Protein AF-A0A101GTH9-F1 (afdb_monomer)

Mean predicted aligned error: 13.91 Å

Solvent-accessible surface area (backbone atoms only — not comparable to full-atom values): 8149 Å² total; per-residue (Å²): 111,67,71,57,52,54,49,37,47,75,72,64,30,37,68,50,91,36,59,70,71,58,79,49,45,68,61,52,28,64,78,66,70,52,57,88,94,59,82,85,85,64,52,64,62,80,44,78,58,93,68,83,78,82,79,74,80,82,89,56,97,59,62,81,72,75,66,72,90,54,90,51,95,62,100,81,57,85,60,86,79,88,79,80,88,82,84,85,76,58,71,67,63,52,46,53,55,50,51,54,50,38,44,77,73,69,50,70,81,93,74,89,70,90,78,83,82,130

pLDDT: mean 73.74, std 18.53, range [39.53, 97.44]

Radius of gyration: 20.22 Å; Cα contacts (8 Å, |Δi|>4): 69; chains: 1; bounding box: 48×47×41 Å

Organism: NCBI:txid2198

Foldseek 3Di:
DQVVCVVLVVVQKDKDWDPVVVVPVVVVCVVVVPDPPDDDPTDMDIGNDPDDDDDDDQPDPCVVVPWDWDDDPDLDDTDGDDDDDPPGDRVVVVVVSVVVVCVVSVDDPPDPDDDDDD

Sequence (118 aa):
MENLLLAATALGLGTCWMTGPLQDEQSLRTILDIPAEKEIVAVTPLEYPDEVPTVPARRDPDLDRKVRWVEWRDMTTVLGVNGSPRKTWNTATLLEHALKGAASAGAGPLGTGPGRRT

Structure (mmCIF, N/CA/C/O backbone):
data_AF-A0A101GTH9-F1
#
_entry.id   AF-A0A101GTH9-F1
#
loop_
_atom_site.group_PDB
_atom_site.id
_atom_site.type_symbol
_atom_site.label_atom_id
_atom_site.label_alt_id
_atom_site.label_comp_id
_atom_site.label_asym_id
_atom_site.label_entity_id
_atom_site.label_seq_id
_atom_site.pdbx_PDB_ins_code
_atom_site.Cartn_x
_atom_site.Cartn_y
_atom_site.Cartn_z
_atom_site.occupancy
_atom_site.B_iso_or_equiv
_atom_site.auth_seq_id
_atom_site.auth_comp_id
_atom_site.auth_asym_id
_atom_site.auth_atom_id
_atom_site.pdbx_PDB_model_num
ATOM 1 N N . MET A 1 1 ? 2.179 -5.666 2.623 1.00 81.38 1 MET A N 1
ATOM 2 C CA . MET A 1 1 ? 1.245 -4.823 1.844 1.00 81.38 1 MET A CA 1
ATOM 3 C C . MET A 1 1 ? 1.602 -4.748 0.366 1.00 81.38 1 MET A C 1
ATOM 5 O O . MET A 1 1 ? 0.697 -4.815 -0.441 1.00 81.38 1 MET A O 1
ATOM 9 N N . GLU A 1 2 ? 2.879 -4.625 -0.015 1.00 91.50 2 GLU A N 1
ATOM 10 C CA . GLU A 1 2 ? 3.255 -4.365 -1.416 1.00 91.50 2 GLU A CA 1
ATOM 11 C C . GLU A 1 2 ? 2.667 -5.351 -2.441 1.00 91.50 2 GLU A C 1
ATOM 13 O O . GLU A 1 2 ? 2.100 -4.918 -3.437 1.00 91.50 2 GLU A O 1
ATOM 18 N N . ASN A 1 3 ? 2.702 -6.659 -2.162 1.00 90.75 3 ASN A N 1
ATOM 19 C CA . ASN A 1 3 ? 2.105 -7.664 -3.049 1.00 90.75 3 ASN A CA 1
ATOM 20 C C . ASN A 1 3 ? 0.597 -7.453 -3.271 1.00 90.75 3 ASN A C 1
ATOM 22 O O . ASN A 1 3 ? 0.113 -7.713 -4.366 1.00 90.75 3 ASN A O 1
ATOM 26 N N . LEU A 1 4 ? -0.137 -6.962 -2.261 1.00 83.56 4 LEU A N 1
ATOM 27 C CA . LEU A 1 4 ? -1.562 -6.646 -2.404 1.00 83.56 4 LEU A CA 1
ATOM 28 C C . LEU A 1 4 ? -1.761 -5.462 -3.353 1.00 83.56 4 LEU A C 1
ATOM 30 O O . LEU A 1 4 ? -2.628 -5.523 -4.214 1.00 83.56 4 LEU A O 1
ATOM 34 N N . LEU A 1 5 ? -0.932 -4.421 -3.227 1.00 91.19 5 LEU A N 1
ATOM 35 C CA . LEU A 1 5 ? -0.996 -3.245 -4.096 1.00 91.19 5 LEU A CA 1
ATOM 36 C C . LEU A 1 5 ? -0.694 -3.621 -5.555 1.00 91.19 5 LEU A C 1
ATOM 38 O O . LEU A 1 5 ? -1.425 -3.229 -6.457 1.00 91.19 5 LEU A O 1
ATOM 42 N N . LEU A 1 6 ? 0.340 -4.442 -5.776 1.00 91.12 6 LEU A N 1
ATOM 43 C CA . LEU A 1 6 ? 0.691 -4.949 -7.107 1.00 91.12 6 LEU A CA 1
ATOM 44 C C . LEU A 1 6 ? -0.432 -5.807 -7.709 1.00 91.12 6 LEU A C 1
ATOM 46 O O . LEU A 1 6 ? -0.747 -5.658 -8.887 1.00 91.12 6 LEU A O 1
ATOM 50 N N . ALA A 1 7 ? -1.055 -6.674 -6.905 1.00 87.31 7 ALA A N 1
ATOM 51 C CA . ALA A 1 7 ? -2.182 -7.493 -7.344 1.00 87.31 7 ALA A CA 1
ATOM 52 C C . ALA A 1 7 ? -3.417 -6.642 -7.682 1.00 87.31 7 ALA A C 1
ATOM 54 O O . ALA A 1 7 ? -4.035 -6.862 -8.719 1.00 87.31 7 ALA A O 1
ATOM 55 N N . ALA A 1 8 ? -3.744 -5.646 -6.854 1.00 87.38 8 ALA A N 1
ATOM 56 C CA . ALA A 1 8 ? -4.828 -4.704 -7.114 1.00 87.38 8 ALA A CA 1
ATOM 57 C C . ALA A 1 8 ? -4.626 -3.978 -8.452 1.00 87.38 8 ALA A C 1
ATOM 59 O O . ALA A 1 8 ? -5.508 -4.015 -9.307 1.00 87.38 8 ALA A O 1
ATOM 60 N N . THR A 1 9 ? -3.433 -3.423 -8.688 1.00 91.88 9 THR A N 1
ATOM 61 C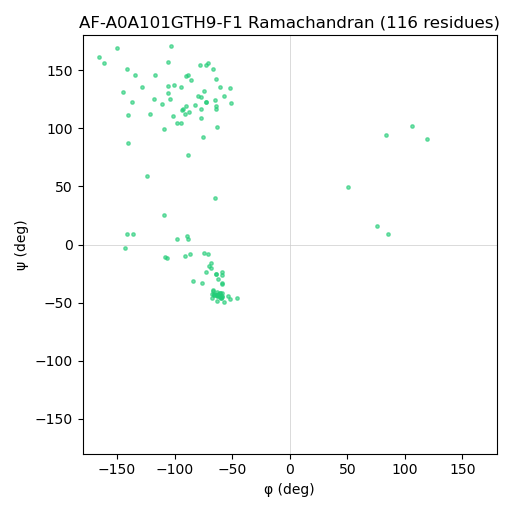 CA . THR A 1 9 ? -3.097 -2.783 -9.968 1.00 91.88 9 THR A CA 1
ATOM 62 C C . THR A 1 9 ? -3.217 -3.748 -11.151 1.00 91.88 9 THR A C 1
ATOM 64 O O . THR A 1 9 ? -3.754 -3.368 -12.188 1.00 91.88 9 THR A O 1
ATOM 67 N N . ALA A 1 10 ? -2.771 -5.002 -11.012 1.00 91.38 10 ALA A N 1
ATOM 68 C CA . ALA A 1 10 ? -2.890 -6.008 -12.073 1.00 91.38 10 ALA A CA 1
ATOM 69 C C . ALA A 1 10 ? -4.351 -6.357 -12.417 1.00 91.38 10 ALA A C 1
ATOM 71 O O . ALA A 1 10 ? -4.637 -6.758 -13.543 1.00 91.38 10 ALA A O 1
ATOM 72 N N . LEU A 1 11 ? -5.271 -6.179 -11.466 1.00 90.94 11 LEU A N 1
ATOM 73 C CA . LEU A 1 11 ? -6.715 -6.339 -11.651 1.00 90.94 11 LEU A CA 1
ATOM 74 C C . LEU A 1 11 ? -7.412 -5.048 -12.119 1.00 90.94 11 LEU A C 1
ATOM 76 O O . LEU A 1 11 ? -8.635 -5.028 -12.229 1.00 90.94 11 LEU A O 1
ATOM 80 N N . GLY A 1 12 ? -6.662 -3.974 -12.391 1.00 88.44 12 GLY A N 1
ATOM 81 C CA . GLY A 1 12 ? -7.215 -2.676 -12.786 1.00 88.44 12 GLY A CA 1
ATOM 82 C C . GLY A 1 12 ? -7.821 -1.872 -11.631 1.00 88.44 12 GLY A C 1
ATOM 83 O O . GLY A 1 12 ? -8.561 -0.924 -11.876 1.00 88.44 12 GLY A O 1
ATOM 84 N N . LEU A 1 13 ? -7.521 -2.240 -10.382 1.00 91.56 13 LEU A N 1
ATOM 85 C CA . LEU A 1 13 ? -7.977 -1.528 -9.191 1.00 91.56 13 LEU A CA 1
ATOM 86 C C . LEU A 1 13 ? -6.982 -0.438 -8.777 1.00 91.56 13 LEU A C 1
ATOM 88 O O . LEU A 1 13 ? -5.759 -0.596 -8.875 1.00 91.56 13 LEU A O 1
ATOM 92 N N . GLY A 1 14 ? -7.534 0.658 -8.266 1.00 89.94 14 GLY A N 1
ATOM 93 C CA . GLY A 1 14 ? -6.823 1.742 -7.610 1.00 89.94 14 GLY A CA 1
ATOM 94 C C . GLY A 1 14 ? -6.621 1.428 -6.132 1.00 89.94 14 GLY A C 1
ATOM 95 O O . GLY A 1 14 ? -7.475 0.828 -5.476 1.00 89.94 14 GLY A O 1
ATOM 96 N N . THR A 1 15 ? -5.457 1.801 -5.606 1.00 93.06 15 THR A N 1
ATOM 97 C CA . THR A 1 15 ? -5.125 1.595 -4.197 1.00 93.06 15 THR A CA 1
ATOM 98 C C . THR A 1 15 ? -3.968 2.496 -3.764 1.00 93.06 15 THR A C 1
ATOM 100 O O . THR A 1 15 ? -3.166 2.944 -4.585 1.00 93.06 15 THR A O 1
ATOM 103 N N . CYS A 1 16 ? -3.876 2.776 -2.464 1.00 89.44 16 CYS A 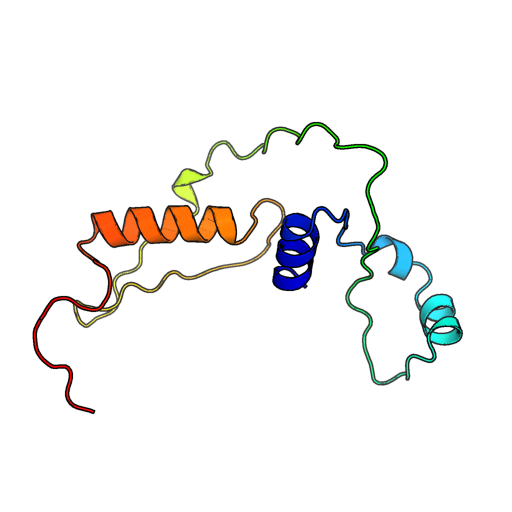N 1
ATOM 104 C CA . CYS A 1 16 ? -2.861 3.653 -1.886 1.00 89.44 16 CYS A CA 1
ATOM 105 C C . CYS A 1 16 ? -2.444 3.158 -0.497 1.00 89.44 16 CYS A C 1
ATOM 107 O O . CYS A 1 16 ? -3.296 2.878 0.343 1.00 89.44 16 CYS A O 1
ATOM 109 N N . TRP A 1 17 ? -1.142 3.054 -0.213 1.00 92.44 17 TRP A N 1
ATOM 110 C CA . TRP A 1 17 ? -0.689 2.861 1.170 1.00 92.44 17 TRP A CA 1
ATOM 111 C C . TRP A 1 17 ? -0.866 4.176 1.929 1.00 92.44 17 TRP A C 1
ATOM 113 O O . TRP A 1 17 ? -0.252 5.179 1.565 1.00 92.44 17 TRP A O 1
ATOM 123 N N . MET A 1 18 ? -1.623 4.164 3.027 1.00 89.75 18 MET A N 1
ATOM 124 C CA . MET A 1 18 ? -1.875 5.359 3.829 1.00 89.75 18 MET A CA 1
ATOM 125 C C . MET A 1 18 ? -1.569 5.130 5.307 1.00 89.75 18 MET A C 1
ATOM 127 O O . MET A 1 18 ? -1.980 4.137 5.905 1.00 89.75 18 MET A O 1
ATOM 131 N N . T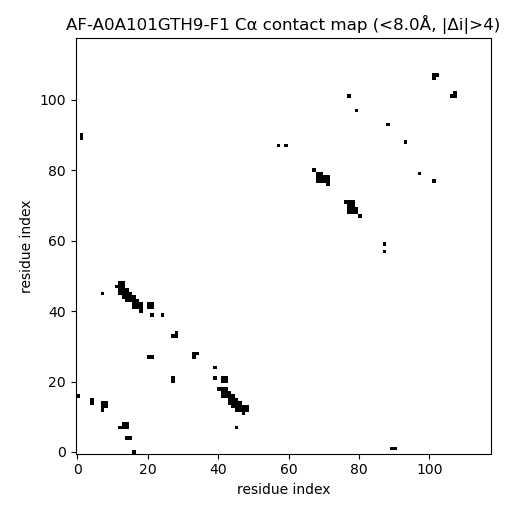HR A 1 19 ? -0.897 6.104 5.917 1.00 93.12 19 THR A N 1
ATOM 132 C CA . THR A 1 19 ? -0.799 6.250 7.380 1.00 93.12 19 THR A CA 1
ATOM 133 C C . THR A 1 19 ? -1.647 7.408 7.901 1.00 93.12 19 THR A C 1
ATOM 135 O O . THR A 1 19 ? -1.869 7.495 9.100 1.00 93.12 19 THR A O 1
ATOM 138 N N . GLY A 1 20 ? -2.162 8.276 7.019 1.00 93.31 20 GLY A N 1
ATOM 139 C CA . GLY A 1 20 ? -3.032 9.400 7.385 1.00 93.31 20 GLY A CA 1
ATOM 140 C C . GLY A 1 20 ? -4.235 8.999 8.250 1.00 93.31 20 GLY A C 1
ATOM 141 O O . GLY A 1 20 ? -4.422 9.607 9.298 1.00 93.31 20 GLY A O 1
ATOM 142 N N . PRO A 1 21 ? -4.993 7.936 7.909 1.00 92.00 21 PRO A N 1
ATOM 143 C CA . PRO A 1 21 ? -6.106 7.473 8.743 1.00 92.00 21 PRO A CA 1
ATOM 144 C C . PRO A 1 21 ? -5.712 7.072 10.172 1.00 92.00 21 PRO A C 1
ATOM 146 O O . PRO A 1 21 ? -6.545 7.130 11.069 1.00 92.00 21 PRO A O 1
ATOM 149 N N . LEU A 1 22 ? -4.447 6.707 10.412 1.00 92.94 22 LEU A N 1
ATOM 150 C CA . LEU A 1 22 ? -3.961 6.339 11.746 1.00 92.94 22 LEU A CA 1
ATOM 151 C C . LEU A 1 22 ? -3.857 7.542 12.695 1.00 92.94 22 LEU A C 1
ATOM 153 O O . LEU A 1 22 ? -3.647 7.355 13.888 1.00 92.94 22 LEU A O 1
ATOM 157 N N . GLN A 1 23 ? -4.033 8.774 12.201 1.00 96.62 23 GLN A N 1
ATOM 158 C CA . GLN A 1 23 ? -4.184 9.948 13.066 1.00 96.62 23 GLN A CA 1
ATOM 159 C C . GLN A 1 23 ? -5.379 9.816 14.025 1.00 96.62 23 GLN A C 1
ATOM 161 O O . GLN A 1 23 ? -5.339 10.393 15.107 1.00 96.62 23 GLN A O 1
ATOM 166 N N . ASP A 1 24 ? -6.397 9.035 13.649 1.00 96.19 24 ASP A N 1
ATOM 167 C CA . ASP A 1 24 ? -7.519 8.648 14.507 1.00 96.19 24 ASP A CA 1
ATOM 168 C C . ASP A 1 24 ? -7.650 7.114 14.579 1.00 96.19 24 ASP A C 1
ATOM 170 O O . ASP A 1 24 ? -8.653 6.499 14.204 1.00 96.19 24 ASP A O 1
ATOM 174 N N . GLU A 1 25 ? -6.578 6.466 15.043 1.00 95.88 25 GLU A N 1
ATOM 175 C CA . GLU A 1 25 ? -6.521 5.009 15.186 1.00 95.88 25 GLU A CA 1
ATOM 176 C C . GLU A 1 25 ? -7.612 4.462 16.124 1.00 95.88 25 GLU A C 1
ATOM 178 O O . GLU A 1 25 ? -8.132 3.370 15.898 1.00 95.88 25 GLU A O 1
ATOM 183 N N . GLN A 1 26 ? -8.000 5.215 17.158 1.00 96.06 26 GLN A N 1
ATOM 184 C CA . GLN A 1 26 ? -9.001 4.769 18.130 1.00 96.06 26 GLN A CA 1
ATOM 185 C C . GLN A 1 26 ? -10.386 4.608 17.491 1.00 96.06 26 GLN A C 1
ATOM 187 O O . GLN A 1 26 ? -11.070 3.607 17.744 1.00 96.06 26 GLN A O 1
ATOM 192 N N . SER A 1 27 ? -10.794 5.550 16.634 1.00 96.94 27 SER A N 1
ATOM 193 C CA . SER A 1 27 ? -12.033 5.411 15.865 1.00 96.94 27 SER A CA 1
ATOM 194 C C . SER A 1 27 ? -11.962 4.220 14.915 1.00 96.94 27 SER A C 1
ATOM 196 O O . SER A 1 27 ? -12.900 3.426 14.871 1.00 96.94 27 SER A O 1
ATOM 198 N N . LEU A 1 28 ? -10.834 4.022 14.218 1.00 96.25 28 LEU A N 1
ATOM 199 C CA . LEU A 1 28 ? -10.641 2.858 13.342 1.00 96.25 28 LEU A CA 1
ATOM 200 C C . LEU A 1 28 ? -10.760 1.535 14.102 1.00 96.25 28 LEU A C 1
ATOM 202 O O . LEU A 1 28 ? -11.437 0.622 13.633 1.00 96.25 28 LEU A O 1
ATOM 206 N N . ARG A 1 29 ? -10.151 1.436 15.289 1.00 96.94 29 ARG A N 1
ATOM 207 C CA . ARG A 1 29 ? -10.254 0.251 16.151 1.00 96.94 29 ARG A CA 1
ATOM 208 C C . ARG A 1 29 ? -11.687 -0.035 16.560 1.00 96.94 29 ARG A C 1
ATOM 210 O O . ARG A 1 29 ? -12.098 -1.187 16.535 1.00 96.94 29 ARG A O 1
ATOM 217 N N . THR A 1 30 ? -12.436 1.010 16.898 1.00 97.44 30 THR A N 1
ATOM 218 C CA . THR A 1 30 ? -13.840 0.893 17.304 1.00 97.44 30 THR A CA 1
ATOM 219 C C . THR A 1 30 ? -14.719 0.441 16.137 1.00 97.44 30 THR A C 1
ATOM 221 O O . THR A 1 30 ? -15.527 -0.467 16.293 1.00 97.44 30 THR A O 1
ATOM 224 N N . ILE A 1 31 ? -14.546 1.040 14.955 1.00 97.06 31 ILE A N 1
ATOM 225 C CA . ILE A 1 31 ? -15.341 0.733 13.756 1.00 97.06 31 ILE A CA 1
ATOM 226 C C . ILE A 1 31 ? -15.066 -0.686 13.245 1.00 97.06 31 ILE A C 1
ATOM 228 O O . ILE A 1 31 ? -15.986 -1.372 12.806 1.00 97.06 31 ILE A O 1
ATOM 232 N N . LEU A 1 32 ? -13.801 -1.112 13.272 1.00 94.31 32 LEU A N 1
ATOM 233 C CA . LEU A 1 32 ? -13.350 -2.383 12.696 1.00 94.31 32 LEU A CA 1
ATOM 234 C C . LEU A 1 32 ? -13.211 -3.509 13.729 1.00 94.31 32 LEU A C 1
ATOM 236 O O . LEU A 1 32 ? -12.731 -4.584 13.373 1.00 94.31 32 LEU A O 1
ATOM 240 N N . ASP A 1 33 ? -13.594 -3.257 14.983 1.00 96.69 33 ASP A N 1
ATOM 241 C CA . ASP A 1 33 ? -13.469 -4.190 16.109 1.00 96.69 33 ASP A CA 1
ATOM 242 C C . ASP A 1 33 ? -12.046 -4.780 16.234 1.00 96.69 33 ASP A C 1
ATOM 244 O O . ASP A 1 33 ? -11.822 -5.991 16.290 1.00 96.69 33 ASP A O 1
ATOM 248 N N . ILE A 1 34 ? -11.036 -3.901 16.198 1.00 95.12 34 ILE A N 1
ATOM 249 C CA . ILE A 1 34 ? -9.624 -4.304 16.252 1.00 95.12 34 ILE A CA 1
ATOM 250 C C . ILE A 1 34 ? -9.162 -4.350 17.714 1.00 95.12 34 ILE A C 1
ATOM 252 O O . ILE A 1 34 ? -9.121 -3.307 18.377 1.00 95.12 34 ILE A O 1
ATOM 256 N N . PRO A 1 35 ? -8.730 -5.521 18.214 1.00 95.44 35 PRO A N 1
ATOM 257 C CA . PRO A 1 35 ? -8.353 -5.687 19.610 1.00 95.44 35 PRO A CA 1
ATOM 258 C C . PRO A 1 35 ? -7.030 -4.979 19.944 1.00 95.44 35 PRO A C 1
ATOM 260 O O . PRO A 1 35 ? -6.192 -4.724 19.070 1.00 95.44 35 PRO A O 1
ATOM 263 N N . ALA A 1 36 ? -6.844 -4.649 21.224 1.00 94.50 36 ALA A N 1
ATOM 264 C CA . ALA A 1 36 ? -5.752 -3.801 21.709 1.00 94.50 36 ALA A CA 1
ATOM 265 C C . ALA A 1 36 ? -4.356 -4.397 21.457 1.00 94.50 36 ALA A C 1
ATOM 267 O O . ALA A 1 36 ? -3.400 -3.660 21.238 1.00 94.50 36 ALA A O 1
ATOM 268 N N . GLU A 1 37 ? -4.238 -5.723 21.438 1.00 96.81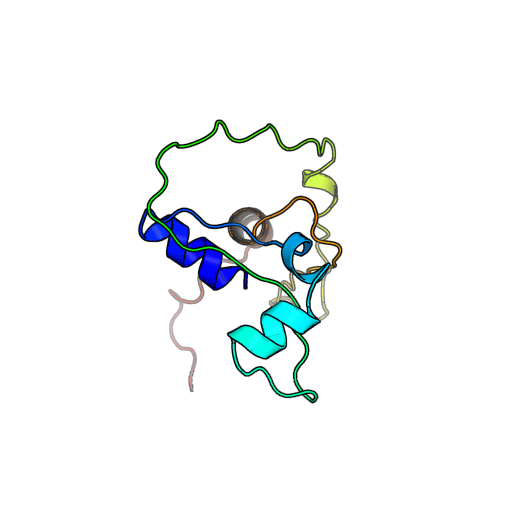 37 GLU A N 1
ATOM 269 C CA . GLU A 1 37 ? -2.988 -6.443 21.188 1.00 96.81 37 GLU A CA 1
ATOM 270 C C . GLU A 1 37 ? -2.533 -6.431 19.720 1.00 96.81 37 GLU A C 1
ATOM 272 O O . GLU A 1 37 ? -1.435 -6.896 19.414 1.00 96.81 37 GLU A O 1
ATOM 277 N N . LYS A 1 38 ? -3.358 -5.920 18.796 1.00 93.69 38 LYS A N 1
ATOM 278 C CA . LYS A 1 38 ? -2.996 -5.775 17.381 1.00 93.69 38 LYS A CA 1
ATOM 279 C C . LYS A 1 38 ? -2.593 -4.343 17.078 1.00 93.69 38 LYS A C 1
ATOM 281 O O . LYS A 1 38 ? -3.274 -3.407 17.483 1.00 93.69 38 LYS A O 1
ATOM 286 N N . GLU A 1 39 ? -1.526 -4.180 16.308 1.00 94.00 39 GLU A N 1
ATOM 287 C CA . GLU A 1 39 ? -1.060 -2.888 15.804 1.00 94.00 39 GLU A CA 1
ATOM 288 C C . GLU A 1 39 ? -1.616 -2.625 14.397 1.00 94.00 39 GLU A C 1
ATOM 290 O O . GLU A 1 39 ? -1.586 -3.508 13.533 1.00 94.00 39 GLU A O 1
ATOM 295 N N . ILE A 1 40 ? -2.102 -1.405 14.148 1.00 93.00 40 ILE A N 1
ATOM 296 C CA . ILE A 1 40 ? -2.522 -0.972 12.813 1.00 93.00 40 ILE A CA 1
ATOM 297 C C . ILE A 1 40 ? -1.352 -0.242 12.151 1.00 93.00 40 ILE A C 1
ATOM 299 O O . ILE A 1 40 ? -1.055 0.902 12.466 1.00 93.00 40 ILE A O 1
ATOM 303 N N . VAL A 1 41 ? -0.687 -0.903 11.204 1.00 94.38 41 VAL A N 1
ATOM 304 C CA . VAL A 1 41 ? 0.513 -0.350 10.543 1.00 94.38 41 VAL A CA 1
ATOM 305 C C . VAL A 1 41 ? 0.160 0.589 9.384 1.00 94.38 41 VAL A C 1
ATOM 307 O O . VAL A 1 41 ? 0.906 1.519 9.075 1.00 94.38 41 VAL A O 1
ATOM 310 N N . ALA A 1 42 ? -0.958 0.327 8.703 1.00 91.69 42 ALA A N 1
ATOM 31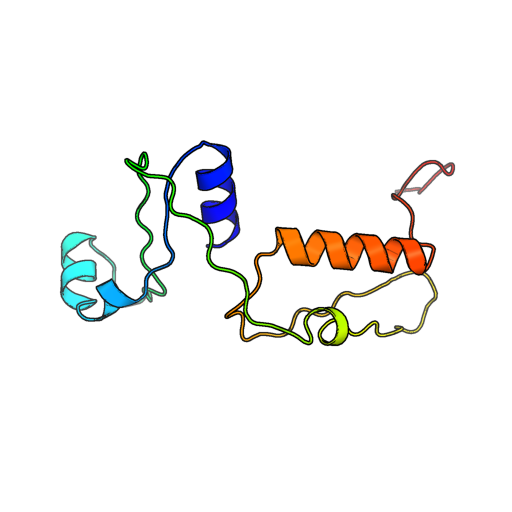1 C CA . ALA A 1 42 ? -1.440 1.115 7.575 1.00 91.69 42 ALA A CA 1
ATOM 312 C C . ALA A 1 42 ? -2.891 0.778 7.232 1.00 91.69 42 ALA A C 1
ATOM 314 O O . ALA A 1 42 ? -3.388 -0.301 7.553 1.00 91.69 42 ALA A O 1
ATOM 315 N N . VAL A 1 43 ? -3.522 1.686 6.494 1.00 91.38 43 VAL A N 1
ATOM 316 C CA . VAL A 1 43 ? -4.806 1.477 5.823 1.00 91.38 43 VAL A CA 1
ATOM 317 C C . VAL A 1 43 ? -4.582 1.604 4.322 1.00 91.38 43 VAL A C 1
ATOM 319 O O . VAL A 1 43 ? -3.743 2.389 3.875 1.00 91.38 43 VAL A O 1
ATOM 322 N N . THR A 1 44 ? -5.319 0.830 3.530 1.00 93.38 44 THR A N 1
ATOM 323 C CA . THR A 1 44 ? -5.273 0.940 2.075 1.00 93.38 44 THR A CA 1
ATOM 324 C C . THR A 1 44 ? -6.685 0.864 1.496 1.00 93.38 44 THR A C 1
ATOM 326 O O . THR A 1 44 ? -7.392 -0.100 1.793 1.00 93.38 44 THR A O 1
ATOM 329 N N . PRO A 1 45 ? -7.143 1.878 0.736 1.00 90.69 45 PRO A N 1
ATOM 330 C CA . PRO A 1 45 ? -8.398 1.782 0.015 1.00 90.69 45 PRO A CA 1
ATOM 331 C C . PRO A 1 45 ? -8.207 0.836 -1.175 1.00 90.69 45 PRO A C 1
ATOM 333 O O . PRO A 1 45 ? -7.087 0.651 -1.668 1.00 90.69 45 PRO A O 1
ATOM 336 N N . LEU A 1 46 ? -9.296 0.225 -1.622 1.00 92.31 46 LEU A N 1
ATOM 337 C CA . LEU A 1 46 ? -9.315 -0.653 -2.782 1.00 92.31 46 LEU A CA 1
ATOM 338 C C . LEU A 1 46 ? -10.596 -0.381 -3.563 1.00 92.31 46 LEU A C 1
ATOM 340 O O . LEU A 1 46 ? -11.687 -0.668 -3.075 1.00 92.31 46 LEU A O 1
ATOM 344 N N . GLU A 1 47 ? -10.457 0.188 -4.753 1.00 91.19 47 GLU A N 1
ATOM 345 C CA . GLU A 1 47 ? -11.588 0.700 -5.528 1.00 91.19 47 GLU A CA 1
ATOM 346 C C . GLU A 1 47 ? -11.335 0.618 -7.036 1.00 91.19 47 GLU A C 1
ATOM 348 O O . GLU A 1 47 ? -10.216 0.353 -7.482 1.00 91.19 47 GLU A O 1
ATOM 353 N N . TYR A 1 48 ? -12.382 0.843 -7.830 1.00 94.75 48 TYR A N 1
ATOM 354 C CA . TYR A 1 48 ? -12.228 1.111 -9.258 1.00 94.75 48 TYR A CA 1
ATOM 355 C C . TYR A 1 48 ? -11.900 2.598 -9.428 1.00 94.75 48 TYR A C 1
ATOM 357 O O . TYR A 1 48 ? -12.692 3.425 -8.983 1.00 94.75 48 TYR A O 1
ATOM 365 N N . PRO A 1 49 ? -10.745 2.952 -10.014 1.00 89.88 49 PRO A N 1
ATOM 366 C CA . PRO A 1 49 ? -10.316 4.341 -10.076 1.00 89.88 49 PRO A CA 1
ATOM 367 C C . PRO A 1 49 ? -11.123 5.117 -11.124 1.00 89.88 49 PRO A C 1
ATOM 369 O O . PRO A 1 49 ? -11.230 4.680 -12.270 1.00 89.88 49 PRO A O 1
ATOM 372 N N . ASP A 1 50 ? -11.630 6.292 -10.748 1.00 90.94 50 ASP A N 1
ATOM 373 C CA . ASP A 1 50 ? -12.307 7.218 -11.672 1.00 90.94 50 ASP A CA 1
ATOM 374 C C . ASP A 1 50 ? -11.324 7.925 -12.622 1.00 90.94 50 ASP A C 1
ATOM 376 O O . ASP A 1 50 ? -11.692 8.366 -13.713 1.00 90.94 50 ASP A O 1
ATOM 380 N N . GLU A 1 51 ? -10.051 8.021 -12.227 1.00 89.88 51 GLU A N 1
ATOM 381 C CA . GLU A 1 51 ? -8.982 8.636 -13.007 1.00 89.88 51 GLU A CA 1
ATOM 382 C C . GLU A 1 51 ? -7.658 7.873 -12.875 1.00 89.88 51 GLU A C 1
ATOM 384 O O . GLU A 1 51 ? -7.359 7.254 -11.853 1.00 89.88 51 GLU A O 1
ATOM 389 N N . VAL A 1 52 ? -6.828 7.945 -13.920 1.00 86.75 52 VAL A N 1
ATOM 390 C CA . VAL A 1 52 ? -5.451 7.436 -13.900 1.00 86.75 52 VAL A CA 1
ATOM 391 C C . VAL A 1 52 ? -4.507 8.639 -13.902 1.00 86.75 52 VAL A C 1
ATOM 393 O O . VAL A 1 52 ? -4.278 9.231 -14.962 1.00 86.75 52 VAL A O 1
ATOM 396 N N . PRO A 1 53 ? -3.966 9.046 -12.739 1.00 84.12 53 PRO A N 1
ATOM 397 C CA . PRO A 1 53 ? -3.114 10.221 -12.661 1.00 84.12 53 PRO A CA 1
ATOM 398 C C . PRO A 1 53 ? -1.801 9.991 -13.412 1.00 84.12 53 PRO A C 1
ATOM 400 O O . PRO A 1 53 ? -1.280 8.876 -13.501 1.00 84.12 53 PRO A O 1
ATOM 403 N N . THR A 1 54 ? -1.219 11.075 -13.924 1.00 87.94 54 THR A N 1
ATOM 404 C CA . THR A 1 54 ? 0.119 11.004 -14.517 1.00 87.94 54 THR A CA 1
ATOM 405 C C . THR A 1 54 ? 1.124 10.647 -13.430 1.00 87.94 54 THR A C 1
ATOM 407 O O . THR A 1 54 ? 1.223 11.342 -12.419 1.00 87.94 54 THR A O 1
ATOM 410 N N . VAL A 1 55 ? 1.888 9.573 -13.642 1.00 83.94 55 VAL A N 1
ATOM 411 C CA . VAL A 1 55 ? 2.916 9.142 -12.692 1.00 83.94 55 VAL A CA 1
ATOM 412 C C . VAL A 1 55 ? 3.989 10.235 -12.603 1.00 83.94 55 VAL A C 1
ATOM 414 O O . VAL A 1 55 ? 4.648 10.518 -13.609 1.00 83.94 55 VAL A O 1
ATOM 417 N N . PRO A 1 56 ? 4.192 10.870 -11.434 1.00 78.81 56 PRO A N 1
ATOM 418 C CA . PRO A 1 56 ? 5.216 11.891 -11.295 1.00 78.81 56 PRO A CA 1
ATOM 419 C C . PRO A 1 56 ? 6.602 11.276 -11.505 1.00 78.81 56 PRO A C 1
ATOM 421 O O . PRO A 1 56 ? 6.881 10.158 -11.064 1.00 78.81 56 PRO A O 1
ATOM 424 N N . ALA A 1 57 ? 7.495 12.024 -12.157 1.00 78.12 57 ALA A N 1
ATOM 425 C CA . ALA A 1 57 ? 8.865 11.577 -12.374 1.00 78.12 57 ALA A CA 1
ATOM 426 C C . ALA A 1 57 ? 9.542 11.263 -11.031 1.00 78.12 57 ALA A C 1
ATOM 428 O O . ALA A 1 57 ? 9.563 12.097 -10.117 1.00 78.12 57 ALA A O 1
ATOM 429 N N . ARG A 1 58 ? 10.130 10.067 -10.913 1.00 72.44 58 ARG A N 1
ATOM 430 C CA . ARG A 1 58 ? 10.954 9.733 -9.750 1.00 72.44 58 ARG A CA 1
ATOM 431 C C . ARG A 1 58 ? 12.180 10.641 -9.723 1.00 72.44 58 ARG A C 1
ATOM 433 O O . ARG A 1 58 ? 12.994 10.622 -10.639 1.00 72.44 58 ARG A O 1
ATOM 440 N N . ARG A 1 59 ? 12.317 11.433 -8.658 1.00 62.78 59 ARG A N 1
ATOM 441 C CA . ARG A 1 59 ? 13.470 12.316 -8.431 1.00 62.78 59 ARG A CA 1
ATOM 442 C C . ARG A 1 59 ? 14.567 11.557 -7.686 1.00 62.78 59 ARG A C 1
ATOM 444 O O . ARG A 1 59 ? 14.710 11.716 -6.479 1.00 62.78 59 ARG A O 1
ATOM 451 N N . ASP A 1 60 ? 15.298 10.700 -8.391 1.00 68.94 60 ASP A N 1
ATOM 452 C CA . ASP A 1 60 ? 16.469 10.014 -7.832 1.00 68.94 60 ASP A CA 1
ATOM 453 C C . ASP A 1 60 ? 17.591 9.930 -8.885 1.00 68.94 60 ASP A C 1
ATOM 455 O O . ASP A 1 60 ? 17.637 8.970 -9.652 1.00 68.94 60 ASP A O 1
ATOM 459 N N . PRO A 1 61 ? 18.460 10.956 -8.986 1.00 66.50 61 PRO A N 1
ATOM 460 C CA . PRO A 1 61 ? 19.490 11.026 -10.026 1.00 66.50 61 PRO A CA 1
ATOM 461 C C . PRO A 1 61 ? 20.598 9.968 -9.876 1.00 66.50 61 PRO A C 1
ATOM 463 O O . PRO A 1 61 ? 21.316 9.713 -10.835 1.00 66.50 61 PRO A O 1
ATOM 466 N N . ASP A 1 62 ? 20.722 9.329 -8.709 1.00 67.19 62 ASP A N 1
ATOM 467 C CA . ASP A 1 62 ? 21.732 8.302 -8.414 1.00 67.19 62 ASP A CA 1
ATOM 468 C C . ASP A 1 62 ? 21.116 6.891 -8.298 1.00 67.19 62 ASP A C 1
ATOM 470 O O . ASP A 1 62 ? 21.659 6.025 -7.607 1.00 67.19 62 ASP A O 1
ATOM 474 N N . LEU A 1 63 ? 19.972 6.647 -8.952 1.00 62.78 63 LEU A N 1
ATOM 475 C CA . LEU A 1 63 ? 19.240 5.372 -8.924 1.00 62.78 63 LEU A CA 1
ATOM 476 C C . LEU A 1 63 ? 20.164 4.152 -9.127 1.00 62.78 63 LEU A C 1
ATOM 478 O O . LEU A 1 63 ? 20.123 3.197 -8.349 1.00 62.78 63 LEU A O 1
ATOM 482 N N . ASP A 1 64 ? 21.060 4.233 -10.112 1.00 58.59 64 ASP A N 1
ATOM 483 C CA . ASP A 1 64 ? 21.979 3.156 -10.500 1.00 58.59 64 ASP A CA 1
ATOM 484 C C . ASP A 1 64 ? 23.088 2.884 -9.468 1.00 58.59 64 ASP A C 1
ATOM 486 O O . ASP A 1 64 ? 23.695 1.815 -9.467 1.00 58.59 64 ASP A O 1
ATOM 490 N N . ARG A 1 65 ? 23.353 3.826 -8.552 1.00 56.69 65 ARG A N 1
ATOM 491 C CA . ARG A 1 65 ? 24.417 3.728 -7.534 1.00 56.69 65 ARG A CA 1
ATOM 492 C C . ARG A 1 65 ? 23.955 3.107 -6.219 1.00 56.69 65 ARG A C 1
ATOM 494 O O . ARG A 1 65 ? 24.782 2.817 -5.357 1.00 56.69 65 ARG A O 1
ATOM 501 N N . LYS A 1 66 ? 22.646 2.909 -6.041 1.00 60.91 66 LYS A N 1
ATOM 502 C CA . LYS A 1 66 ? 22.056 2.341 -4.814 1.00 60.91 66 LYS A CA 1
ATOM 503 C C . LYS A 1 66 ? 22.015 0.815 -4.811 1.00 60.91 66 LYS A C 1
ATOM 505 O O . LYS A 1 66 ? 21.724 0.214 -3.780 1.00 60.91 66 LYS A O 1
ATOM 510 N N . VAL A 1 67 ? 22.337 0.188 -5.940 1.00 66.00 67 VAL A N 1
ATOM 511 C CA . VAL A 1 67 ? 22.500 -1.260 -6.049 1.00 66.00 67 VAL A CA 1
ATOM 512 C C . VAL A 1 67 ? 23.974 -1.591 -5.851 1.00 66.00 67 VAL A C 1
ATOM 514 O O . VAL A 1 67 ? 24.821 -1.206 -6.653 1.00 66.00 67 VAL A O 1
ATOM 517 N N . ARG A 1 68 ? 24.289 -2.317 -4.776 1.00 64.19 68 ARG A N 1
ATOM 518 C CA . ARG A 1 68 ? 25.633 -2.844 -4.532 1.00 64.19 68 ARG A CA 1
ATOM 519 C C . ARG A 1 68 ? 25.620 -4.359 -4.672 1.00 64.19 68 ARG A C 1
ATOM 521 O O . ARG A 1 68 ? 24.935 -5.042 -3.916 1.00 64.19 68 ARG A O 1
ATOM 528 N N . TRP A 1 69 ? 26.435 -4.870 -5.587 1.00 63.06 69 TRP A N 1
ATOM 529 C CA . TRP A 1 69 ? 26.754 -6.292 -5.659 1.00 63.06 69 TRP A CA 1
ATOM 530 C C . TRP A 1 69 ? 27.759 -6.630 -4.561 1.00 63.06 69 TRP A C 1
ATOM 532 O O . TRP A 1 69 ? 28.782 -5.957 -4.415 1.00 63.06 69 TRP A O 1
ATOM 542 N N . VAL A 1 70 ? 27.445 -7.639 -3.754 1.00 67.88 70 VAL A N 1
ATOM 543 C CA . VAL A 1 70 ? 28.361 -8.188 -2.754 1.00 67.88 70 VAL A CA 1
ATOM 544 C C . VAL A 1 70 ? 28.638 -9.641 -3.112 1.00 67.88 70 VAL A C 1
ATOM 546 O O . VAL A 1 70 ? 27.712 -10.426 -3.298 1.00 67.88 70 VAL A O 1
ATOM 549 N N . GLU A 1 71 ? 29.915 -9.985 -3.250 1.00 58.53 71 GLU A N 1
ATOM 550 C CA . GLU A 1 71 ? 30.343 -11.366 -3.459 1.00 58.53 71 GLU A CA 1
ATOM 551 C C . GLU A 1 71 ? 30.342 -12.095 -2.113 1.00 58.53 71 GLU A C 1
ATOM 553 O O . GLU A 1 71 ? 30.928 -11.622 -1.135 1.00 58.53 71 GLU A O 1
ATOM 558 N N . TRP A 1 72 ? 29.673 -13.245 -2.054 1.00 56.03 72 TRP A N 1
ATOM 559 C CA . TRP A 1 72 ? 29.738 -14.155 -0.915 1.00 56.03 72 TRP A CA 1
ATOM 560 C C . TRP A 1 72 ? 30.594 -15.361 -1.301 1.00 56.03 72 TRP A C 1
ATOM 562 O O . TRP A 1 72 ? 30.477 -15.862 -2.418 1.00 56.03 72 TRP A O 1
ATOM 572 N N . ARG A 1 73 ? 31.481 -15.792 -0.391 1.00 51.22 73 ARG A N 1
ATOM 573 C CA . ARG A 1 73 ? 32.375 -16.943 -0.591 1.00 51.22 73 ARG A CA 1
ATOM 574 C C . ARG A 1 73 ? 31.545 -18.141 -1.057 1.00 51.22 73 ARG A C 1
ATOM 576 O O . ARG A 1 73 ? 30.617 -18.528 -0.355 1.00 51.22 73 ARG A O 1
ATOM 583 N N . ASP A 1 74 ? 31.915 -18.659 -2.225 1.00 55.72 74 ASP A N 1
ATOM 584 C CA . ASP A 1 74 ? 31.348 -19.793 -2.967 1.00 55.72 74 ASP A CA 1
ATOM 585 C C . ASP A 1 74 ? 30.546 -19.331 -4.204 1.00 55.72 74 ASP A C 1
ATOM 587 O O . ASP A 1 74 ? 29.415 -18.849 -4.144 1.00 55.72 74 ASP A O 1
ATOM 591 N N . MET A 1 75 ? 31.220 -19.469 -5.351 1.00 49.59 75 MET A N 1
ATOM 592 C CA . MET A 1 75 ? 31.014 -18.854 -6.676 1.00 49.59 75 MET A CA 1
ATOM 593 C C . MET A 1 75 ? 29.707 -19.219 -7.412 1.00 49.59 75 MET A C 1
ATOM 595 O O . MET A 1 75 ? 29.713 -19.457 -8.617 1.00 49.59 75 MET A O 1
ATOM 599 N N . THR A 1 76 ? 28.569 -19.313 -6.732 1.00 55.06 76 THR A N 1
ATOM 600 C CA . THR A 1 76 ? 27.289 -19.629 -7.400 1.00 55.06 76 THR A CA 1
ATOM 601 C C . THR A 1 76 ? 26.074 -18.910 -6.835 1.00 55.06 76 THR A C 1
ATOM 603 O O . THR A 1 76 ? 24.990 -19.048 -7.400 1.00 55.06 76 THR A O 1
ATOM 606 N N . THR A 1 77 ? 26.220 -18.120 -5.767 1.00 50.56 77 THR A N 1
ATOM 607 C CA . THR A 1 77 ? 25.078 -17.426 -5.156 1.00 50.56 77 THR A CA 1
ATOM 608 C C . THR A 1 77 ? 25.295 -15.923 -5.146 1.00 50.56 77 THR A C 1
ATOM 610 O O . THR A 1 77 ? 26.141 -15.401 -4.427 1.00 50.56 77 THR A O 1
ATOM 613 N N . VAL A 1 78 ? 24.483 -15.220 -5.931 1.00 50.97 78 VAL A N 1
ATOM 614 C CA . VAL A 1 78 ? 24.396 -13.762 -5.903 1.00 50.97 78 VAL A CA 1
ATOM 615 C C . VAL A 1 78 ? 23.279 -13.369 -4.935 1.00 50.97 78 VAL A C 1
ATOM 617 O O . VAL A 1 78 ? 22.117 -13.705 -5.163 1.00 50.97 78 VAL A O 1
ATOM 620 N N . LEU A 1 79 ? 23.619 -12.673 -3.846 1.00 48.31 79 LEU A N 1
ATOM 621 C CA . LEU A 1 79 ? 22.653 -12.208 -2.848 1.00 48.31 79 LEU A CA 1
ATOM 622 C C . LEU A 1 79 ? 22.350 -10.719 -3.057 1.00 48.31 79 LEU A C 1
ATOM 624 O O . LEU A 1 79 ? 23.185 -9.857 -2.789 1.00 48.31 79 LEU A O 1
ATOM 628 N N . GLY A 1 80 ? 21.135 -10.406 -3.505 1.00 51.53 80 GLY A N 1
ATOM 629 C CA . GLY A 1 80 ? 20.630 -9.034 -3.505 1.00 51.53 80 GLY A CA 1
ATOM 630 C C . GLY A 1 80 ? 20.203 -8.625 -2.095 1.00 51.53 80 GLY A C 1
ATOM 631 O O . GLY A 1 80 ? 19.190 -9.111 -1.596 1.00 51.53 80 GLY A O 1
ATOM 632 N N . VAL A 1 81 ? 20.957 -7.737 -1.443 1.00 48.56 81 VAL A N 1
A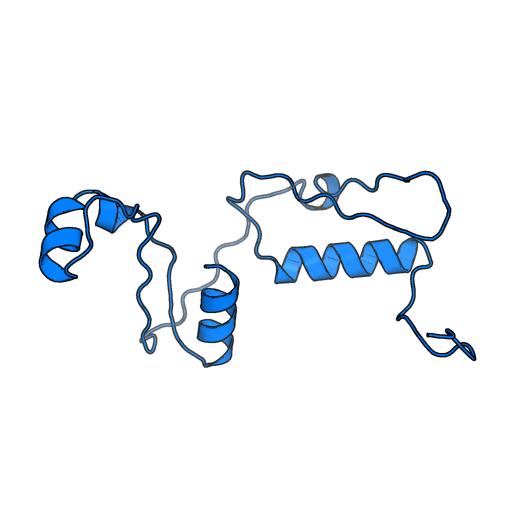TOM 633 C CA . VAL A 1 81 ? 20.594 -7.205 -0.120 1.00 48.56 81 VAL A CA 1
ATOM 634 C C . VAL A 1 81 ? 19.704 -5.974 -0.294 1.00 48.56 81 VAL A C 1
ATOM 636 O O . VAL A 1 81 ? 20.143 -4.943 -0.798 1.00 48.56 81 VAL A O 1
ATOM 639 N N . ASN A 1 82 ? 18.445 -6.078 0.137 1.00 50.31 82 ASN A N 1
ATOM 640 C CA . ASN A 1 82 ? 17.502 -4.959 0.180 1.00 50.31 82 ASN A CA 1
ATOM 641 C C . ASN A 1 82 ? 17.586 -4.259 1.547 1.00 50.31 82 ASN A C 1
ATOM 643 O O . ASN A 1 82 ? 17.215 -4.842 2.565 1.00 50.31 82 ASN A O 1
ATOM 647 N N . GLY A 1 83 ? 18.076 -3.016 1.565 1.00 47.34 83 GLY A N 1
ATOM 648 C CA . GLY A 1 83 ? 18.072 -2.147 2.743 1.00 47.34 83 GLY A CA 1
ATOM 649 C C . GLY A 1 83 ? 17.020 -1.038 2.632 1.00 47.34 83 GLY A C 1
ATOM 650 O O . GLY A 1 83 ? 16.964 -0.328 1.631 1.00 47.34 83 GLY A O 1
ATOM 651 N N . SER A 1 84 ? 16.202 -0.873 3.676 1.00 40.88 84 SER A N 1
ATOM 652 C CA . SER A 1 84 ? 15.266 0.253 3.860 1.00 40.88 84 SER A CA 1
ATOM 653 C C . SER A 1 84 ? 16.007 1.519 4.351 1.00 40.88 84 SER A C 1
ATOM 655 O O . SER A 1 84 ? 17.052 1.377 4.987 1.00 40.88 84 SER A O 1
ATOM 657 N N . PRO A 1 85 ? 15.486 2.745 4.095 1.00 49.41 85 PRO A N 1
ATOM 658 C CA . PRO A 1 85 ? 14.061 3.067 4.009 1.00 49.41 85 PRO A CA 1
ATOM 659 C C . PRO A 1 85 ? 13.531 3.267 2.580 1.00 49.41 85 PRO A C 1
ATOM 661 O O . PRO A 1 85 ? 13.990 4.121 1.821 1.00 49.41 85 PRO A O 1
ATOM 664 N N . ARG A 1 86 ? 12.479 2.507 2.250 1.00 61.53 86 ARG A N 1
ATOM 665 C CA . ARG A 1 86 ? 11.735 2.557 0.982 1.00 61.53 86 ARG A CA 1
ATOM 666 C C . ARG A 1 86 ? 10.822 3.786 0.904 1.00 61.53 86 ARG A C 1
ATOM 668 O O . ARG A 1 86 ? 9.674 3.731 1.327 1.00 61.53 86 ARG A O 1
ATOM 675 N N . LYS A 1 87 ? 11.322 4.889 0.337 1.00 49.75 87 LYS A N 1
ATOM 676 C CA . LYS A 1 87 ? 10.488 6.043 -0.066 1.00 49.75 87 LYS A CA 1
ATOM 677 C C . LYS A 1 87 ? 10.327 6.192 -1.586 1.00 49.75 87 LYS A C 1
ATOM 679 O O . LYS A 1 87 ? 9.507 6.991 -2.018 1.00 49.75 87 LYS A O 1
ATOM 684 N N . THR A 1 88 ? 11.083 5.447 -2.402 1.00 47.47 88 THR A N 1
ATOM 685 C CA . THR A 1 88 ? 11.193 5.741 -3.845 1.00 47.47 88 THR A CA 1
ATOM 686 C C . THR A 1 88 ? 11.233 4.531 -4.793 1.00 47.47 88 THR A C 1
ATOM 688 O O . THR A 1 88 ? 11.431 4.749 -5.979 1.00 47.47 88 THR A O 1
ATOM 691 N N . TRP A 1 89 ? 10.999 3.280 -4.364 1.00 52.31 89 TRP A N 1
ATOM 692 C CA . TRP A 1 89 ? 11.080 2.067 -5.220 1.00 52.31 89 TRP A CA 1
ATOM 693 C C . TRP A 1 89 ? 9.879 1.117 -5.021 1.00 52.31 89 TRP A C 1
ATOM 695 O O . TRP A 1 89 ? 9.391 1.007 -3.901 1.00 52.31 89 TRP A O 1
ATOM 705 N N . ASN A 1 90 ? 9.426 0.422 -6.080 1.00 57.84 90 ASN A N 1
ATOM 706 C CA . ASN A 1 90 ? 8.540 -0.760 -5.984 1.00 57.84 90 ASN A CA 1
ATOM 707 C C . ASN A 1 90 ? 9.361 -2.038 -6.267 1.00 57.84 90 ASN A C 1
ATOM 709 O O . ASN A 1 90 ? 10.418 -1.942 -6.903 1.00 57.84 90 ASN A O 1
ATOM 713 N N . THR A 1 91 ? 8.933 -3.227 -5.814 1.00 55.34 91 THR A N 1
ATOM 714 C CA . THR A 1 91 ? 9.761 -4.439 -5.993 1.00 55.34 91 THR A CA 1
ATOM 715 C C . THR A 1 91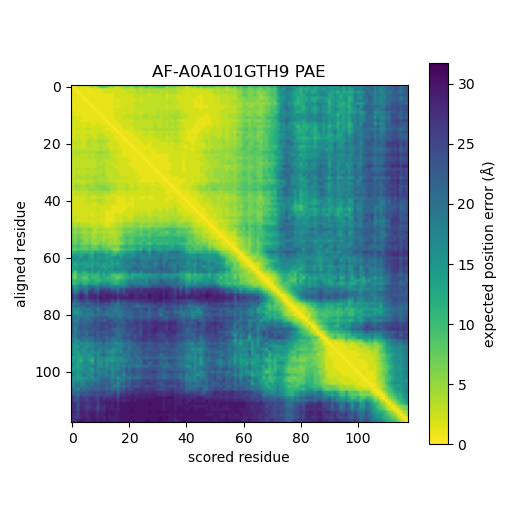 ? 9.868 -4.878 -7.443 1.00 55.34 91 THR A C 1
ATOM 717 O O . THR A 1 91 ? 10.841 -5.542 -7.770 1.00 55.34 91 THR A O 1
ATOM 720 N N . ALA A 1 92 ? 8.955 -4.466 -8.329 1.00 56.09 92 ALA A N 1
ATOM 721 C CA . ALA A 1 92 ? 9.061 -4.756 -9.759 1.00 56.09 92 ALA A CA 1
ATOM 722 C C . ALA A 1 92 ? 10.315 -4.107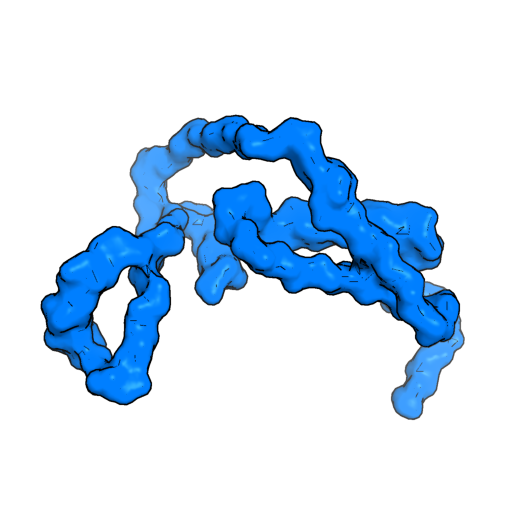 -10.377 1.00 56.09 92 ALA A C 1
ATOM 724 O O . ALA A 1 92 ? 11.125 -4.792 -10.994 1.00 56.09 92 ALA A O 1
ATOM 725 N N . THR A 1 93 ? 10.550 -2.817 -10.105 1.00 62.38 93 THR A N 1
ATOM 726 C CA . THR A 1 93 ? 11.760 -2.116 -10.582 1.00 62.38 93 THR A CA 1
ATOM 727 C C . THR A 1 93 ? 13.016 -2.764 -9.996 1.00 62.38 93 THR A C 1
ATOM 729 O O . THR A 1 93 ? 13.984 -3.029 -10.701 1.00 62.38 93 THR A O 1
ATOM 732 N N . LEU A 1 94 ? 13.003 -3.072 -8.697 1.00 63.00 94 LEU A N 1
ATOM 733 C CA . LEU A 1 94 ? 14.152 -3.696 -8.046 1.00 63.00 94 LEU A CA 1
ATOM 734 C C . LEU A 1 94 ? 14.454 -5.088 -8.619 1.00 63.00 94 LEU A C 1
ATOM 736 O O . LEU A 1 94 ? 15.619 -5.412 -8.835 1.00 63.00 94 LEU A O 1
ATOM 740 N N . LEU A 1 95 ? 13.418 -5.886 -8.882 1.00 65.56 95 LEU A N 1
ATOM 741 C CA . LEU A 1 95 ? 13.543 -7.205 -9.491 1.00 65.56 95 LEU A CA 1
ATOM 742 C C . LEU A 1 95 ? 14.176 -7.099 -10.878 1.00 65.56 95 LEU A C 1
ATOM 744 O O . LEU A 1 95 ? 15.108 -7.837 -11.164 1.00 65.56 95 LEU A O 1
ATOM 748 N N . GLU A 1 96 ? 13.752 -6.152 -11.713 1.00 68.88 96 GLU A N 1
ATOM 749 C CA . GLU A 1 96 ? 14.363 -5.944 -13.030 1.00 68.88 96 GLU A CA 1
ATOM 750 C C . GLU A 1 96 ? 15.854 -5.597 -12.947 1.00 68.88 96 GLU A C 1
ATOM 752 O O . GLU A 1 96 ? 16.662 -6.175 -13.675 1.00 68.88 96 GLU A O 1
ATOM 757 N N . HIS A 1 97 ? 16.247 -4.682 -12.055 1.00 64.25 97 HIS A N 1
ATOM 758 C CA . HIS A 1 97 ? 17.657 -4.321 -11.871 1.00 64.25 97 HIS A CA 1
ATOM 759 C C . HIS A 1 97 ? 18.478 -5.482 -11.287 1.00 64.25 97 HIS A C 1
ATOM 761 O O . HIS A 1 97 ? 19.603 -5.726 -11.730 1.00 64.25 97 HIS A O 1
ATOM 767 N N . ALA A 1 98 ? 17.905 -6.234 -10.344 1.00 63.62 98 ALA A N 1
ATOM 768 C CA . ALA A 1 98 ? 18.525 -7.432 -9.791 1.00 63.62 98 ALA A CA 1
ATOM 769 C C . ALA A 1 98 ? 18.709 -8.519 -10.864 1.00 63.62 98 ALA A C 1
ATOM 771 O O . ALA A 1 98 ? 19.782 -9.103 -10.966 1.00 63.62 98 ALA A O 1
ATOM 772 N N . LEU A 1 99 ? 17.709 -8.754 -11.717 1.00 68.06 99 LEU A N 1
ATOM 773 C CA . LEU A 1 99 ? 17.796 -9.718 -12.817 1.00 68.06 99 LEU A CA 1
ATOM 774 C C . LEU A 1 99 ? 18.829 -9.292 -13.868 1.00 68.06 99 LEU A C 1
ATOM 776 O O . LEU A 1 99 ? 19.631 -10.119 -14.298 1.00 68.06 99 LEU A O 1
ATOM 780 N N . LYS A 1 100 ? 18.863 -8.006 -14.247 1.00 70.25 100 LYS A N 1
ATOM 781 C CA . LYS A 1 100 ? 19.853 -7.465 -15.195 1.00 70.25 100 LYS A CA 1
ATOM 782 C C . LYS A 1 100 ? 21.281 -7.645 -14.692 1.00 70.25 100 LYS A C 1
ATOM 784 O O . LYS A 1 100 ? 22.143 -8.091 -15.447 1.00 70.25 100 LYS A O 1
ATOM 789 N N . GLY A 1 101 ? 21.545 -7.326 -13.426 1.00 65.81 101 GLY A N 1
ATOM 790 C CA . GLY A 1 101 ? 22.894 -7.490 -12.898 1.00 65.81 101 GLY A CA 1
ATOM 791 C C . GLY A 1 101 ? 23.263 -8.945 -12.598 1.00 65.81 101 GLY A C 1
ATOM 792 O O . GLY A 1 101 ? 24.397 -9.331 -12.872 1.00 65.81 101 GLY A O 1
ATOM 793 N N . ALA A 1 102 ? 22.313 -9.790 -12.182 1.00 61.75 102 ALA A N 1
ATOM 794 C CA . ALA A 1 102 ? 22.532 -11.234 -12.084 1.00 61.75 102 ALA A CA 1
ATOM 795 C C . ALA A 1 102 ? 22.931 -11.831 -13.448 1.00 61.75 102 ALA A C 1
ATOM 797 O O . ALA A 1 102 ? 23.927 -12.549 -13.532 1.00 61.75 102 ALA A O 1
ATOM 798 N N . ALA A 1 103 ? 22.236 -11.455 -14.527 1.00 67.50 103 ALA A N 1
ATOM 799 C CA . ALA A 1 103 ? 22.596 -11.851 -15.888 1.00 67.50 103 ALA A CA 1
ATOM 800 C C . ALA A 1 103 ? 23.994 -11.350 -16.291 1.00 67.50 103 ALA A C 1
ATOM 802 O O . ALA A 1 103 ? 24.777 -12.110 -16.858 1.00 67.50 103 ALA A O 1
ATOM 803 N N . SER A 1 104 ? 24.348 -10.104 -15.947 1.00 67.69 104 SER A N 1
ATOM 804 C CA . SER A 1 104 ? 25.690 -9.554 -16.211 1.00 67.69 104 SER A CA 1
ATOM 805 C C . SER A 1 104 ? 26.814 -10.278 -15.455 1.00 67.69 104 SER A C 1
ATOM 807 O O . SER A 1 104 ? 27.946 -10.311 -15.927 1.00 67.69 104 SER A O 1
ATOM 809 N N . ALA A 1 105 ? 26.490 -10.902 -14.318 1.00 65.19 105 ALA A N 1
ATOM 810 C CA . ALA A 1 105 ? 27.392 -11.730 -13.520 1.00 65.19 105 ALA A CA 1
ATOM 811 C C . ALA A 1 105 ? 27.385 -13.218 -13.940 1.00 65.19 105 ALA A C 1
ATOM 813 O O . ALA A 1 105 ? 27.985 -14.051 -13.265 1.00 65.19 105 ALA A O 1
ATOM 814 N N . GLY A 1 106 ? 26.704 -13.570 -15.038 1.00 64.81 106 GLY A N 1
ATOM 815 C CA . GLY A 1 106 ? 26.652 -14.935 -15.572 1.00 64.81 106 GLY A CA 1
ATOM 816 C C . GLY A 1 106 ? 25.579 -15.837 -14.952 1.00 64.81 106 GLY A C 1
ATOM 817 O O . GLY A 1 106 ? 25.559 -17.035 -15.237 1.00 64.81 106 GLY A O 1
ATOM 818 N N . ALA A 1 107 ? 24.669 -15.299 -14.133 1.00 60.91 107 ALA A N 1
ATOM 819 C CA . ALA A 1 107 ? 23.530 -16.056 -13.625 1.00 60.91 107 ALA A CA 1
ATOM 820 C C . ALA A 1 107 ? 22.446 -16.182 -14.712 1.00 60.91 107 ALA A C 1
ATOM 822 O O . ALA A 1 107 ? 21.867 -15.191 -15.155 1.00 60.91 107 ALA A O 1
ATOM 823 N N . GLY A 1 108 ? 22.165 -17.413 -15.142 1.00 57.28 108 GLY A N 1
ATOM 824 C CA . GLY A 1 108 ? 21.049 -17.745 -16.032 1.00 57.28 108 GLY A CA 1
ATOM 825 C C . GLY A 1 108 ? 19.873 -18.380 -15.278 1.00 57.28 108 GLY A C 1
ATOM 826 O O . GLY A 1 108 ? 20.012 -18.728 -14.102 1.00 57.28 108 GLY A O 1
ATOM 827 N N . PRO A 1 109 ? 18.712 -18.570 -15.934 1.00 57.25 109 PRO A N 1
ATOM 828 C CA . PRO A 1 109 ? 17.600 -19.328 -15.368 1.00 57.25 109 PRO A CA 1
ATOM 829 C C . PRO A 1 109 ? 18.082 -20.699 -14.883 1.00 57.25 109 PRO A C 1
ATOM 831 O O . PRO A 1 109 ? 18.817 -21.394 -15.588 1.00 57.25 109 PRO A O 1
ATOM 834 N N . LEU A 1 110 ? 17.663 -21.101 -13.683 1.00 49.28 110 LEU A N 1
ATOM 835 C CA . LEU A 1 110 ? 17.920 -22.448 -13.185 1.00 49.28 110 LEU A CA 1
ATOM 836 C C . LEU A 1 110 ? 17.210 -23.463 -14.093 1.00 49.28 110 LEU A C 1
ATOM 838 O O . LEU A 1 110 ? 16.010 -23.679 -13.962 1.00 49.28 110 LEU A O 1
ATOM 842 N N . GLY A 1 111 ? 17.970 -24.100 -14.986 1.00 47.50 111 GLY A N 1
ATOM 843 C CA . GLY A 1 111 ? 17.571 -25.339 -15.649 1.00 47.50 111 GLY A CA 1
ATOM 844 C C . GLY A 1 111 ? 17.465 -25.280 -17.170 1.00 47.50 111 GLY A C 1
ATOM 845 O O . GLY A 1 111 ? 16.385 -25.107 -17.716 1.00 47.50 111 GLY A O 1
ATOM 846 N N . THR A 1 112 ? 18.572 -25.589 -17.847 1.00 41.19 112 THR A N 1
ATOM 847 C CA . THR A 1 112 ? 18.569 -26.493 -19.022 1.00 41.19 112 THR A CA 1
ATOM 848 C C . THR A 1 112 ? 19.725 -27.513 -18.988 1.00 41.19 112 THR A C 1
ATOM 850 O O . THR A 1 112 ? 19.921 -28.261 -19.940 1.00 41.19 112 THR A O 1
ATOM 853 N N . GLY A 1 113 ? 20.472 -27.609 -17.880 1.00 45.44 113 GLY A N 1
ATOM 854 C CA . GLY A 1 113 ? 21.496 -28.642 -17.677 1.00 45.44 113 GLY A CA 1
ATOM 855 C C . GLY A 1 113 ? 20.916 -29.917 -17.043 1.00 45.44 113 GLY A C 1
ATOM 856 O O . GLY A 1 113 ? 19.994 -29.816 -16.228 1.00 45.44 113 GLY A O 1
ATOM 857 N N . PRO A 1 114 ? 21.427 -31.116 -17.383 1.00 39.53 114 PRO A N 1
ATOM 858 C CA . PRO A 1 114 ? 20.844 -32.367 -16.925 1.00 39.53 114 PRO A CA 1
ATOM 859 C C . PRO A 1 114 ? 21.135 -32.598 -15.436 1.00 39.53 114 PRO A C 1
ATOM 861 O O . PRO A 1 114 ? 22.286 -32.692 -15.021 1.00 39.53 114 PRO A O 1
ATOM 864 N N . GLY A 1 115 ? 20.065 -32.760 -14.655 1.00 46.47 115 GLY A N 1
ATOM 865 C CA . GLY A 1 115 ? 20.072 -33.475 -13.379 1.00 46.47 115 GLY A CA 1
ATOM 866 C C . GLY A 1 115 ? 20.528 -32.680 -12.156 1.00 46.47 115 GLY A C 1
ATOM 867 O O . GLY A 1 115 ? 21.693 -32.724 -11.769 1.00 46.47 115 GLY A O 1
ATOM 868 N N . ARG A 1 116 ? 19.571 -32.098 -11.428 1.00 43.00 116 ARG A N 1
ATOM 869 C CA . ARG A 1 116 ? 19.727 -31.887 -9.984 1.00 43.00 116 ARG A CA 1
ATOM 870 C C . ARG A 1 116 ? 18.998 -33.033 -9.285 1.00 43.00 116 ARG A C 1
ATOM 872 O O . ARG A 1 116 ? 17.773 -33.086 -9.312 1.00 43.00 116 ARG A O 1
ATOM 879 N N . ARG A 1 117 ? 19.759 -33.999 -8.761 1.00 41.78 117 ARG A N 1
ATOM 880 C CA . ARG A 1 117 ? 19.221 -35.048 -7.884 1.00 41.78 117 ARG A CA 1
ATOM 881 C C . ARG A 1 117 ? 18.619 -34.388 -6.640 1.00 41.78 117 ARG A C 1
ATOM 883 O O . ARG A 1 117 ? 19.212 -33.449 -6.109 1.00 41.78 117 ARG A O 1
ATOM 890 N N . THR A 1 118 ? 17.434 -34.880 -6.289 1.00 53.00 118 THR A N 1
ATOM 891 C CA . THR A 1 118 ? 16.667 -34.616 -5.064 1.00 53.00 118 THR A CA 1
ATOM 892 C C . THR A 1 118 ? 17.487 -34.849 -3.811 1.00 53.00 118 THR A C 1
ATOM 894 O O . THR A 1 118 ? 18.265 -35.833 -3.832 1.00 53.00 118 THR A O 1
#

InterPro domains:
  IPR000415 Nitroreductase-like [G3DSA:3.40.109.10] (1-73)
  IPR000415 Nitroreductase-like [SSF55469] (2-73)
  IPR029039 Flavoprotein-like superfamily [SSF52218] (75-107)
  IPR029479 Nitroreductase [PF00881] (1-44)
  IPR050627 Nitroreductase/BluB [PTHR23026] (2-61)

Secondary structure (DSSP, 8-state):
-HHHHHHHHHTT-EE--BSGGGGGHHHHHHHTT--TTS----B--EE--S--PPPPPP--TTGGGS----B-SSTT-B-----S--SS--HHHHHHHHHHHHHHTTPPPS-SSS----

Nearest PDB structures (foldseek):
  7z0w-assembly2_C  TM=6.957E-01  e=2.385E-01  Escherichia coli K-12
  7tmg-assembly1_B  TM=6.211E-01  e=6.079E-01  Klebsiella pneumoniae subsp. pneumoniae HS11286
  7z0w-assembly3_F  TM=5.204E-01  e=2.550E-01  Escherich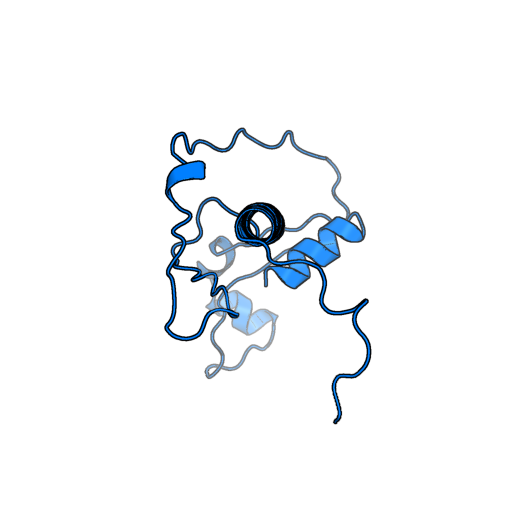ia coli K-12
  7z0w-assembly4_G  TM=5.005E-01  e=2.726E-01  Escherichia coli K-12